Protein AF-A0AAU7K038-F1 (afdb_monomer)

Sequence (86 aa):
MELLEHLPTDSLSGNAAARQCWAVHRPYAWSELHHEDPWSQGGRTDLAKAVPLCGHHHRRAHDPRYSHHVVTKAKGRKHVTFALRT

Foldseek 3Di:
DDDDDDDDDPDDPDPFPFPKFPLVVPPLVQWDWDFPQDVVNVGDPDPLRTDTGHPVVVVQPPDPQKDKDWDQDPPRRIIITITGDD

pLDDT: mean 75.36, std 21.45, range [31.44, 96.12]

InterPro domains:
  IPR003615 HNH nuclease [SM00507] (11-59)
 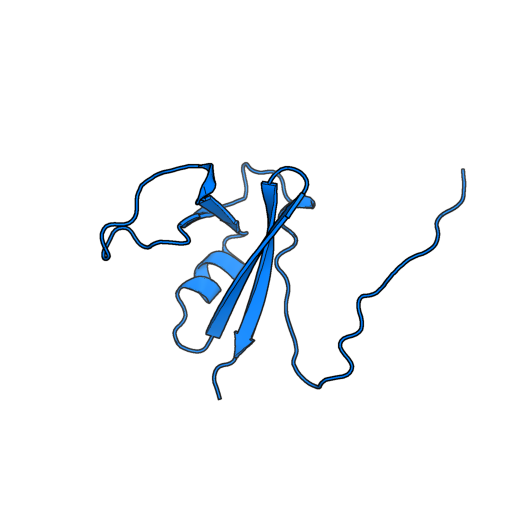 IPR003615 HNH nuclease [cd00085] (32-62)

Structure (mmCIF, N/CA/C/O backbone):
data_AF-A0AAU7K038-F1
#
_entry.id   AF-A0AAU7K038-F1
#
loop_
_atom_site.group_PDB
_atom_site.id
_atom_site.type_symbol
_atom_site.label_atom_id
_atom_site.label_alt_id
_atom_site.label_comp_id
_atom_site.label_asym_id
_atom_site.label_entity_id
_atom_site.label_seq_id
_atom_site.pdbx_PDB_ins_code
_atom_site.Cartn_x
_atom_site.Cartn_y
_atom_site.Cartn_z
_atom_site.occupancy
_atom_site.B_iso_or_equiv
_atom_site.auth_seq_id
_atom_site.auth_comp_id
_atom_site.auth_asym_id
_atom_site.auth_atom_id
_atom_site.pdbx_PDB_model_num
ATOM 1 N N . MET A 1 1 ? 23.553 14.091 26.571 1.00 34.56 1 MET A N 1
ATOM 2 C CA . MET A 1 1 ? 24.871 13.570 26.187 1.00 34.56 1 MET A CA 1
ATOM 3 C C . MET A 1 1 ? 24.872 12.120 26.616 1.00 34.56 1 MET A C 1
ATOM 5 O O . MET A 1 1 ? 24.854 11.900 27.815 1.00 34.56 1 MET A O 1
ATOM 9 N N . GLU A 1 2 ? 24.782 11.217 25.632 1.00 33.66 2 GLU A N 1
ATOM 10 C CA . GLU A 1 2 ? 25.146 9.793 25.733 1.00 33.66 2 GLU A CA 1
ATOM 11 C C . GLU A 1 2 ? 24.281 8.889 26.653 1.00 33.66 2 GLU A C 1
ATOM 13 O O . GLU A 1 2 ? 23.836 9.299 27.712 1.00 33.66 2 GLU A O 1
ATOM 18 N N . LEU A 1 3 ? 23.900 7.660 26.296 1.00 31.80 3 LEU A N 1
ATOM 19 C CA . LEU A 1 3 ? 24.393 6.727 25.285 1.00 31.80 3 LEU A CA 1
ATOM 20 C C . LEU A 1 3 ? 23.238 5.912 24.676 1.00 31.80 3 LEU A C 1
ATOM 22 O O . LEU A 1 3 ? 22.258 5.566 25.336 1.00 31.80 3 LEU A O 1
ATOM 26 N N . LEU A 1 4 ? 23.415 5.602 23.394 1.00 40.97 4 LEU A N 1
ATOM 27 C CA . LEU A 1 4 ? 22.798 4.486 22.689 1.00 40.97 4 LEU A CA 1
ATOM 28 C C . LEU A 1 4 ? 23.172 3.157 23.378 1.00 40.97 4 LEU A C 1
ATOM 30 O O . LEU A 1 4 ? 24.259 3.043 23.929 1.00 40.97 4 LEU A O 1
ATOM 34 N N . GLU A 1 5 ? 22.309 2.144 23.290 1.00 36.56 5 GLU A N 1
ATOM 35 C CA . GLU A 1 5 ? 22.553 0.918 22.506 1.00 36.56 5 GLU A CA 1
ATOM 36 C C . GLU A 1 5 ? 21.769 -0.311 23.030 1.00 36.56 5 GLU A C 1
ATOM 38 O O . GLU A 1 5 ? 21.617 -0.523 24.231 1.00 36.56 5 GLU A O 1
ATOM 43 N N . HIS A 1 6 ? 21.401 -1.158 22.056 1.00 34.75 6 HIS A N 1
ATOM 44 C CA . HIS A 1 6 ? 20.992 -2.574 22.109 1.00 34.75 6 HIS A CA 1
ATOM 45 C C . HIS A 1 6 ? 19.505 -2.893 22.356 1.00 34.75 6 HIS A C 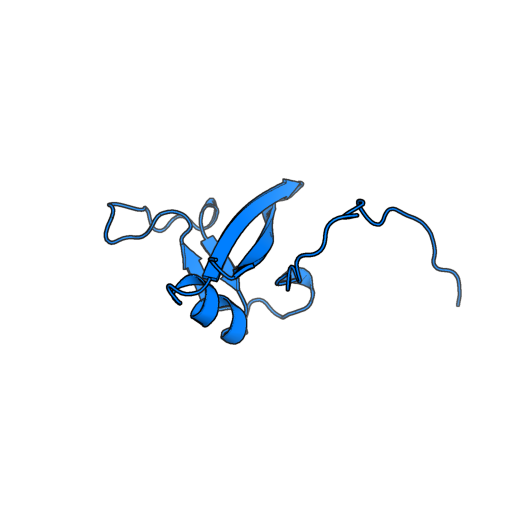1
ATOM 47 O O . HIS A 1 6 ? 18.945 -2.487 23.361 1.00 34.75 6 HIS A O 1
ATOM 53 N N . LEU A 1 7 ? 18.763 -3.689 21.570 1.00 42.88 7 LEU A N 1
ATOM 54 C CA . LEU A 1 7 ? 18.895 -4.548 20.363 1.00 42.88 7 LEU A CA 1
ATOM 55 C C . LEU A 1 7 ? 17.422 -5.029 20.056 1.00 42.88 7 LEU A C 1
ATOM 57 O O . LEU A 1 7 ? 16.550 -4.725 20.875 1.00 42.88 7 LEU A O 1
ATOM 61 N N . PRO A 1 8 ? 17.054 -5.769 18.978 1.00 42.34 8 PRO A N 1
ATOM 62 C CA . PRO A 1 8 ? 17.897 -6.502 18.046 1.00 42.34 8 PRO A CA 1
ATOM 63 C C . PRO A 1 8 ? 17.685 -6.156 16.565 1.00 42.34 8 PRO A C 1
ATOM 65 O O . PRO A 1 8 ? 16.606 -5.812 16.082 1.00 42.34 8 PRO A O 1
ATOM 68 N N . THR A 1 9 ? 18.767 -6.333 15.820 1.00 45.59 9 THR A N 1
ATOM 69 C CA . THR A 1 9 ? 18.728 -6.760 14.428 1.00 45.59 9 THR A CA 1
ATOM 70 C C . THR A 1 9 ? 18.045 -8.126 14.368 1.00 45.59 9 THR A C 1
ATOM 72 O O . THR A 1 9 ? 18.659 -9.134 14.722 1.00 45.59 9 THR A O 1
ATOM 75 N N . ASP A 1 10 ? 16.786 -8.172 13.937 1.00 37.75 10 ASP A N 1
ATOM 76 C CA . ASP A 1 10 ? 16.159 -9.428 13.527 1.00 37.75 10 ASP A CA 1
ATOM 77 C C . ASP A 1 10 ? 16.901 -9.935 12.279 1.00 37.75 10 ASP A C 1
ATOM 79 O O . ASP A 1 10 ? 16.696 -9.477 11.154 1.00 37.75 10 ASP A O 1
ATOM 83 N N . SER A 1 11 ? 17.874 -10.801 12.552 1.00 40.91 11 SER A N 1
ATOM 84 C CA . SER A 1 11 ? 18.326 -11.937 11.754 1.00 40.91 11 SER A CA 1
ATOM 85 C C . SER A 1 11 ? 17.638 -12.117 10.393 1.00 40.91 11 SER A C 1
ATOM 87 O O . SER A 1 11 ? 16.640 -12.818 10.258 1.00 40.91 11 SER A O 1
ATOM 89 N N . LEU A 1 12 ? 18.279 -11.608 9.340 1.00 42.56 12 LEU A N 1
ATOM 90 C CA . LEU A 1 12 ? 18.192 -12.193 8.002 1.00 42.56 12 LEU A CA 1
ATOM 91 C C . LEU A 1 12 ? 19.599 -12.578 7.546 1.00 42.56 12 LEU A C 1
ATOM 93 O O . LEU A 1 12 ? 20.245 -11.914 6.742 1.00 42.56 12 LEU A O 1
ATOM 97 N N . SER A 1 13 ? 20.062 -13.699 8.095 1.00 39.16 13 SER A N 1
ATOM 98 C CA . SER A 1 13 ? 20.952 -14.608 7.380 1.00 39.16 13 SER A CA 1
ATOM 99 C C . SER A 1 13 ? 20.159 -15.152 6.188 1.00 39.16 13 SER A C 1
ATOM 101 O O . SER A 1 13 ? 19.365 -16.079 6.332 1.00 39.16 13 SER A O 1
ATOM 103 N N . GLY A 1 14 ? 20.321 -14.535 5.023 1.00 31.44 14 GLY A N 1
ATOM 104 C CA . GLY A 1 14 ? 19.677 -14.978 3.793 1.00 31.44 14 GLY A CA 1
ATOM 105 C C . GLY A 1 14 ? 19.811 -13.918 2.714 1.00 31.44 14 GLY A C 1
ATOM 106 O O . GLY A 1 14 ? 19.324 -12.804 2.857 1.00 31.44 14 GLY A O 1
ATOM 107 N N . ASN A 1 15 ? 20.521 -14.259 1.649 1.00 33.09 15 ASN A N 1
ATOM 108 C CA . ASN A 1 15 ? 20.918 -13.379 0.560 1.00 33.09 15 ASN A CA 1
ATOM 109 C C . ASN A 1 15 ? 19.695 -12.833 -0.216 1.00 33.09 15 ASN A C 1
ATOM 111 O O . ASN A 1 15 ? 19.273 -13.423 -1.204 1.00 33.09 15 ASN A O 1
ATOM 115 N N . ALA A 1 16 ? 19.096 -11.727 0.235 1.00 34.34 16 ALA A N 1
ATOM 116 C CA . ALA A 1 16 ? 18.131 -10.946 -0.538 1.00 34.34 16 ALA A CA 1
ATOM 117 C C . ALA A 1 16 ? 18.092 -9.496 -0.032 1.00 34.34 16 ALA A C 1
ATOM 119 O O . ALA A 1 16 ? 17.779 -9.226 1.125 1.00 34.34 16 ALA A O 1
ATOM 120 N N . ALA A 1 17 ? 18.408 -8.546 -0.912 1.00 38.72 17 ALA A N 1
ATOM 121 C CA . ALA A 1 17 ? 18.446 -7.109 -0.648 1.00 38.72 17 ALA A CA 1
ATOM 122 C C . ALA A 1 17 ? 17.047 -6.516 -0.364 1.00 38.72 17 ALA A C 1
ATOM 124 O O . ALA A 1 17 ? 16.483 -5.791 -1.188 1.00 38.72 17 ALA A O 1
ATOM 125 N N . ALA A 1 18 ? 16.483 -6.807 0.808 1.00 43.16 18 ALA A N 1
ATOM 126 C CA . ALA A 1 18 ? 15.232 -6.242 1.296 1.00 43.16 18 ALA A CA 1
ATOM 127 C C . ALA A 1 18 ? 15.394 -4.733 1.558 1.00 43.16 18 ALA A C 1
ATOM 129 O O . ALA A 1 18 ? 15.811 -4.299 2.631 1.00 43.16 18 ALA A O 1
ATOM 130 N N . ARG A 1 19 ? 15.077 -3.900 0.560 1.00 53.06 19 ARG A N 1
ATOM 131 C CA . ARG A 1 19 ? 15.090 -2.432 0.690 1.00 53.06 19 ARG A CA 1
ATOM 132 C C . ARG A 1 19 ? 13.788 -2.005 1.363 1.00 53.06 19 ARG A C 1
ATOM 134 O O . ARG A 1 19 ? 12.759 -1.881 0.705 1.00 53.06 19 ARG A O 1
ATOM 141 N N . GLN A 1 20 ? 13.835 -1.857 2.683 1.00 55.56 20 GLN A N 1
ATOM 142 C CA . GLN A 1 20 ? 12.678 -1.528 3.514 1.00 55.56 20 GLN A CA 1
ATOM 143 C C . GLN A 1 20 ? 12.308 -0.044 3.380 1.00 55.56 20 GLN A C 1
ATOM 145 O O . GLN A 1 20 ? 13.176 0.832 3.384 1.00 55.56 20 GLN A O 1
ATOM 150 N N . CYS A 1 21 ? 11.010 0.256 3.300 1.00 60.97 21 CYS A N 1
ATOM 151 C CA . CYS A 1 21 ? 10.530 1.628 3.453 1.00 60.97 21 CYS A CA 1
ATOM 152 C C . CYS A 1 21 ? 10.287 1.906 4.937 1.00 60.97 21 CYS A C 1
ATOM 154 O O . CYS A 1 21 ? 9.292 1.453 5.504 1.00 60.97 21 CYS A O 1
ATOM 156 N N . TRP A 1 22 ? 11.172 2.668 5.577 1.00 60.81 22 TRP A N 1
ATOM 157 C CA . TRP A 1 22 ? 10.932 3.169 6.929 1.00 60.81 22 TRP A CA 1
ATOM 158 C C . TRP A 1 22 ? 10.151 4.480 6.859 1.00 60.81 22 TRP A C 1
ATOM 160 O O . TRP A 1 22 ? 10.708 5.570 6.986 1.00 60.81 22 TRP A O 1
ATOM 170 N N . ALA A 1 23 ? 8.837 4.367 6.652 1.00 58.53 23 ALA A N 1
ATOM 171 C CA . ALA A 1 23 ? 7.930 5.516 6.623 1.00 58.53 23 ALA A CA 1
ATOM 172 C C . ALA A 1 23 ? 8.031 6.388 7.893 1.00 58.53 23 ALA A C 1
ATOM 174 O O . ALA A 1 23 ? 7.807 7.588 7.834 1.0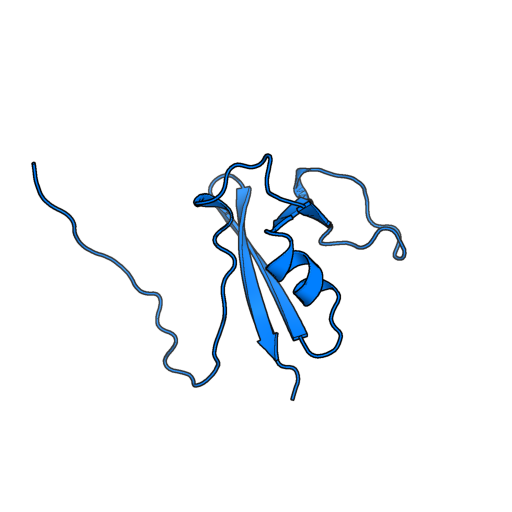0 58.53 23 ALA A O 1
ATOM 175 N N . VAL A 1 24 ? 8.455 5.805 9.022 1.00 56.72 24 VAL A N 1
ATOM 176 C CA . VAL A 1 24 ? 8.613 6.490 10.316 1.00 56.72 24 VAL A CA 1
ATOM 177 C C . VAL A 1 24 ? 9.625 7.647 10.306 1.00 56.72 24 VAL A C 1
ATOM 179 O O . VAL A 1 24 ? 9.519 8.537 11.142 1.00 56.72 24 VAL A O 1
ATOM 182 N N . HIS A 1 25 ? 10.582 7.678 9.370 1.00 63.12 25 HIS A N 1
ATOM 183 C CA . HIS A 1 25 ? 11.590 8.751 9.294 1.00 63.12 25 HIS A CA 1
ATOM 184 C C . HIS A 1 25 ? 11.256 9.842 8.270 1.00 63.12 25 HIS A C 1
ATOM 186 O O . HIS A 1 25 ? 12.078 10.720 8.011 1.00 63.12 25 HIS A O 1
ATOM 192 N N . ARG A 1 26 ? 10.072 9.793 7.651 1.00 66.25 26 ARG A N 1
ATOM 193 C CA . ARG A 1 26 ? 9.623 10.780 6.663 1.00 66.25 26 ARG A CA 1
ATOM 194 C C . ARG A 1 26 ? 8.344 11.440 7.184 1.00 66.25 26 ARG A C 1
ATOM 196 O O . ARG A 1 26 ? 7.479 10.730 7.694 1.00 66.25 26 ARG A O 1
ATOM 203 N N . PRO A 1 27 ? 8.181 12.769 7.052 1.00 72.38 27 PRO A N 1
ATOM 204 C CA . PRO A 1 27 ? 6.906 13.407 7.347 1.00 72.38 27 PRO A CA 1
ATOM 205 C C . PRO A 1 27 ? 5.783 12.738 6.551 1.00 72.38 27 PRO A C 1
ATOM 207 O O . PRO A 1 27 ? 5.951 12.443 5.364 1.00 72.38 27 PRO A O 1
ATOM 210 N N . TYR A 1 28 ? 4.623 12.537 7.181 1.00 72.88 28 TYR A N 1
ATOM 211 C CA . TYR A 1 28 ? 3.465 11.939 6.509 1.00 72.88 28 TYR A CA 1
ATOM 212 C C . TYR A 1 28 ? 3.057 12.735 5.257 1.00 72.88 28 TYR A C 1
ATOM 214 O O . TYR A 1 28 ? 2.683 12.146 4.253 1.00 72.88 28 TYR A O 1
ATOM 222 N N . ALA A 1 29 ? 3.258 14.059 5.269 1.00 80.62 29 ALA A N 1
ATOM 223 C CA . ALA A 1 29 ? 3.032 14.954 4.131 1.00 80.62 29 ALA A CA 1
ATOM 224 C C . ALA A 1 29 ? 3.858 14.620 2.870 1.00 80.62 29 ALA A C 1
ATOM 226 O O . ALA A 1 29 ? 3.547 15.112 1.791 1.00 80.62 29 ALA A O 1
ATOM 227 N N . TRP A 1 30 ? 4.922 13.820 2.984 1.00 79.50 30 TRP A N 1
ATOM 228 C CA . TRP A 1 30 ? 5.757 13.377 1.855 1.00 79.50 30 TRP A CA 1
ATOM 229 C C . TRP A 1 30 ? 5.536 11.904 1.500 1.00 79.50 30 TRP A C 1
ATOM 231 O O . TRP A 1 30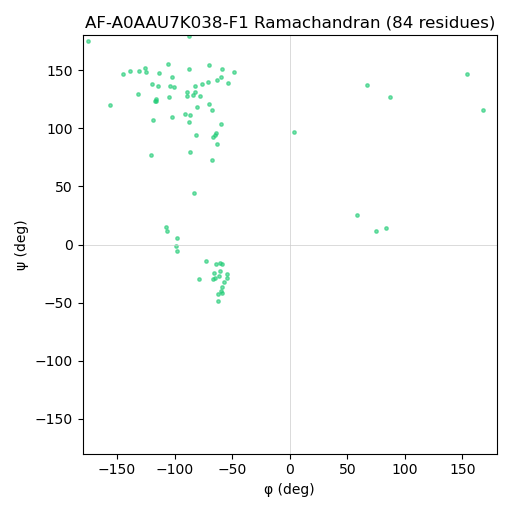 ? 6.348 11.301 0.784 1.00 79.50 30 TRP A O 1
ATOM 241 N N . SER A 1 31 ? 4.487 11.312 2.068 1.00 86.94 31 SER A N 1
ATOM 242 C CA . SER A 1 31 ? 4.084 9.939 1.816 1.00 86.94 31 SER A CA 1
ATOM 243 C C . SER A 1 31 ? 2.900 9.902 0.860 1.00 86.94 31 SER A C 1
ATOM 245 O O . SER A 1 31 ? 2.001 10.734 0.911 1.00 86.94 31 SER A O 1
ATOM 247 N N . GLU A 1 32 ? 2.901 8.888 0.012 1.00 89.25 32 GLU A N 1
ATOM 248 C CA . GLU A 1 32 ? 1.785 8.482 -0.826 1.00 89.25 32 GLU A CA 1
ATOM 249 C C . GLU A 1 32 ? 1.121 7.275 -0.149 1.00 89.25 32 GLU A C 1
ATOM 251 O O . GLU A 1 32 ? 1.812 6.382 0.356 1.00 89.25 32 GLU A O 1
ATOM 256 N N . LEU A 1 33 ? -0.214 7.261 -0.087 1.00 88.62 33 LEU A N 1
ATOM 257 C CA . LEU A 1 33 ? -0.958 6.176 0.552 1.00 88.62 33 LEU A CA 1
ATOM 258 C C . LEU A 1 33 ? -1.207 5.041 -0.429 1.00 88.62 33 LEU A C 1
ATOM 260 O O . LEU A 1 33 ? -1.993 5.162 -1.368 1.00 88.62 33 LEU A O 1
ATOM 264 N N . HIS A 1 34 ? -0.552 3.919 -0.163 1.00 91.19 34 HIS A N 1
ATOM 265 C CA . HIS A 1 34 ? -0.781 2.669 -0.861 1.00 91.19 34 HIS A CA 1
ATOM 266 C C . HIS A 1 34 ? -1.873 1.869 -0.148 1.00 91.19 34 HIS A C 1
ATOM 268 O O . HIS A 1 34 ? -1.823 1.715 1.068 1.00 91.19 34 HIS A O 1
ATOM 274 N N . HIS A 1 35 ? -2.859 1.362 -0.880 1.00 91.25 35 HIS A N 1
ATOM 275 C CA . HIS A 1 35 ? -3.894 0.505 -0.300 1.00 91.25 35 HIS A CA 1
ATOM 276 C C . HIS A 1 35 ? -3.430 -0.952 -0.359 1.00 91.25 35 HIS A C 1
ATOM 278 O O . HIS A 1 35 ? -3.056 -1.408 -1.437 1.00 91.25 35 HIS A O 1
ATOM 284 N N . GLU A 1 36 ? -3.462 -1.668 0.773 1.00 90.12 36 GLU A N 1
ATOM 285 C CA . GLU A 1 36 ? -3.151 -3.113 0.813 1.00 90.12 36 GLU A CA 1
ATOM 286 C C . GLU A 1 36 ? -4.096 -3.917 -0.090 1.00 90.12 36 GLU A C 1
ATOM 288 O O . GLU A 1 36 ? -3.660 -4.807 -0.813 1.00 90.12 36 GLU A O 1
ATOM 293 N N . ASP A 1 37 ? -5.380 -3.554 -0.062 1.00 89.75 37 ASP A N 1
ATOM 294 C CA . ASP A 1 37 ? -6.430 -4.127 -0.895 1.00 89.75 37 ASP A CA 1
ATOM 295 C C . ASP A 1 37 ? -6.730 -3.129 -2.034 1.00 89.75 37 ASP A C 1
ATOM 297 O O . ASP A 1 37 ? -7.271 -2.047 -1.766 1.00 89.75 37 ASP A O 1
ATOM 301 N N . PRO A 1 38 ? -6.368 -3.419 -3.300 1.00 84.56 38 PRO A N 1
ATOM 302 C CA . PRO A 1 38 ? -6.557 -2.478 -4.398 1.00 84.56 38 PRO A CA 1
ATOM 303 C C . PRO A 1 38 ? -8.034 -2.165 -4.636 1.00 84.56 38 PRO A C 1
ATOM 305 O O . PRO A 1 38 ? -8.885 -3.056 -4.635 1.00 84.56 38 PRO A O 1
ATOM 308 N N . TRP A 1 39 ? -8.344 -0.905 -4.950 1.00 84.81 39 TRP A N 1
ATOM 309 C CA . TRP A 1 39 ? -9.719 -0.505 -5.269 1.00 84.81 39 TRP A CA 1
ATOM 310 C C . TRP A 1 39 ? -10.295 -1.282 -6.464 1.00 84.81 39 TRP A C 1
ATOM 312 O O . TRP A 1 39 ? -11.452 -1.693 -6.434 1.00 84.81 39 TRP A O 1
ATOM 322 N N . SER A 1 40 ? -9.469 -1.579 -7.473 1.00 85.50 40 SER A N 1
ATOM 323 C CA . SER A 1 40 ? -9.859 -2.387 -8.638 1.00 85.50 40 SER A CA 1
ATOM 324 C C . SER A 1 40 ? -10.298 -3.815 -8.291 1.00 85.50 40 SER A C 1
ATOM 326 O O . SER A 1 40 ? -10.932 -4.468 -9.114 1.00 85.50 40 SER A O 1
ATOM 328 N N . GLN A 1 41 ? -9.990 -4.293 -7.084 1.00 88.12 41 GLN A N 1
ATOM 329 C CA . GLN A 1 41 ? -10.392 -5.599 -6.558 1.00 88.12 41 GLN A CA 1
ATOM 330 C C . GLN A 1 41 ? -11.484 -5.482 -5.479 1.00 88.12 41 GLN A C 1
ATOM 332 O O . GLN A 1 41 ? -11.731 -6.430 -4.739 1.00 88.12 41 GLN A O 1
ATOM 337 N N . GLY A 1 42 ? -12.143 -4.322 -5.373 1.00 88.94 42 GLY A N 1
ATOM 338 C CA . GLY A 1 42 ? -13.175 -4.060 -4.366 1.00 88.94 42 GLY A CA 1
ATOM 339 C C . GLY A 1 42 ? -12.630 -3.612 -3.006 1.00 88.94 42 GLY A C 1
ATOM 340 O O . GLY A 1 42 ? -13.372 -3.608 -2.023 1.00 88.94 42 GLY A O 1
ATOM 341 N N . GLY A 1 43 ? -11.352 -3.227 -2.932 1.00 87.50 43 GLY A N 1
ATOM 342 C CA . GLY A 1 43 ? -10.735 -2.700 -1.717 1.00 87.50 43 GLY A CA 1
ATOM 343 C C . GLY A 1 43 ? -11.420 -1.431 -1.196 1.00 87.50 43 GLY A C 1
ATOM 344 O O . GLY A 1 43 ? -11.884 -0.586 -1.965 1.00 87.50 43 GLY A O 1
ATOM 345 N N . ARG A 1 44 ? -11.483 -1.295 0.134 1.00 87.31 44 ARG A N 1
ATOM 346 C CA . ARG A 1 44 ? -12.069 -0.134 0.827 1.00 87.31 44 ARG A CA 1
ATOM 347 C C . ARG A 1 4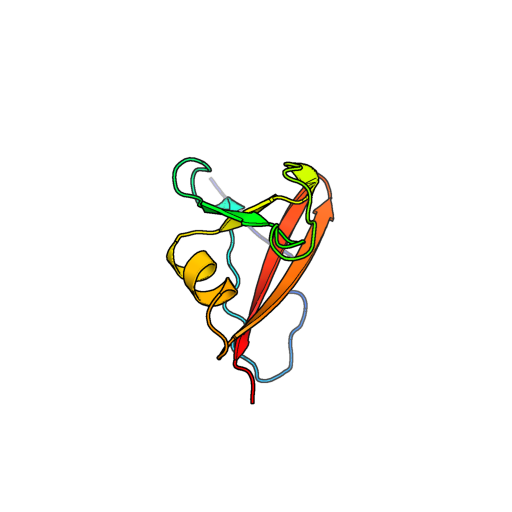4 ? -11.028 0.971 1.015 1.00 87.31 44 ARG A C 1
ATOM 349 O O . ARG A 1 44 ? -9.854 0.694 1.230 1.00 87.31 44 ARG A O 1
ATOM 356 N N . THR A 1 45 ? -11.476 2.222 1.062 1.00 87.00 45 THR A N 1
ATOM 357 C CA . THR A 1 45 ? -10.637 3.405 1.334 1.00 87.00 45 THR A CA 1
ATOM 358 C C . THR A 1 45 ? -10.412 3.639 2.837 1.00 87.00 45 THR A C 1
ATOM 360 O O . THR A 1 45 ? -10.579 4.749 3.339 1.00 87.00 45 THR A O 1
ATOM 363 N N . ASP A 1 46 ? -10.113 2.578 3.587 1.00 86.50 46 ASP A N 1
ATOM 364 C CA . ASP A 1 46 ? -9.901 2.638 5.038 1.00 86.50 46 ASP A CA 1
ATOM 365 C C . ASP A 1 46 ? -8.451 3.040 5.364 1.00 86.50 46 ASP A C 1
ATOM 367 O O . ASP A 1 46 ? -7.501 2.407 4.899 1.00 86.50 46 ASP A O 1
ATOM 371 N N . LEU A 1 47 ? -8.264 4.055 6.215 1.00 85.88 47 LEU A N 1
ATOM 372 C CA . LEU A 1 47 ? -6.939 4.486 6.673 1.00 85.88 47 LEU A CA 1
ATOM 373 C C . LEU A 1 47 ? -6.183 3.388 7.436 1.00 85.88 47 LEU A C 1
ATOM 375 O O . LEU A 1 47 ? -4.954 3.366 7.394 1.00 85.88 47 LEU A O 1
ATOM 379 N N . ALA A 1 48 ? -6.873 2.442 8.082 1.00 86.44 48 ALA A N 1
ATOM 380 C CA . ALA A 1 48 ? -6.231 1.294 8.729 1.00 86.44 48 ALA A CA 1
ATOM 381 C C . ALA A 1 48 ? -5.553 0.341 7.720 1.00 86.44 48 ALA A C 1
ATOM 383 O O . ALA A 1 48 ? -4.604 -0.380 8.062 1.00 86.44 48 ALA A O 1
ATOM 384 N N . LYS A 1 49 ? -6.029 0.362 6.470 1.00 87.25 49 LYS A N 1
ATOM 385 C CA . LYS A 1 49 ? -5.518 -0.393 5.317 1.00 87.25 49 LYS A CA 1
ATOM 386 C C . LYS A 1 49 ? -4.609 0.439 4.409 1.00 87.25 49 LYS A C 1
ATOM 388 O O . LYS A 1 49 ? -4.065 -0.088 3.439 1.00 87.25 49 LYS A O 1
ATOM 393 N N . ALA A 1 50 ? -4.417 1.717 4.735 1.00 89.25 50 ALA A N 1
ATOM 394 C CA . ALA A 1 50 ? -3.484 2.587 4.047 1.00 89.25 50 ALA A CA 1
ATOM 395 C C . ALA A 1 50 ? -2.055 2.385 4.572 1.00 89.25 50 ALA A C 1
ATOM 397 O O . ALA A 1 50 ? -1.789 2.318 5.776 1.00 89.25 50 ALA A O 1
ATOM 398 N N . VAL A 1 51 ? -1.113 2.323 3.641 1.00 91.25 51 VAL A N 1
ATOM 399 C CA . VAL A 1 51 ? 0.309 2.109 3.881 1.00 91.25 51 VAL A CA 1
ATOM 400 C C . VAL A 1 51 ? 1.062 3.334 3.371 1.00 91.25 51 VAL A C 1
ATOM 402 O O . VAL A 1 51 ? 1.162 3.524 2.157 1.00 91.25 51 VAL A O 1
ATOM 405 N N . PRO A 1 52 ? 1.589 4.191 4.262 1.00 89.06 52 PRO A N 1
ATOM 406 C CA . PRO A 1 52 ? 2.359 5.351 3.840 1.00 89.06 52 PRO A CA 1
ATOM 407 C C . PRO A 1 52 ? 3.704 4.905 3.261 1.00 89.06 52 PRO A C 1
ATOM 409 O O . PRO A 1 52 ? 4.510 4.264 3.940 1.00 89.06 52 PRO A O 1
ATOM 412 N N . LEU A 1 53 ? 3.957 5.258 2.003 1.00 90.00 53 LEU A N 1
ATOM 413 C CA . LEU A 1 53 ? 5.205 4.985 1.291 1.00 90.00 53 LEU A CA 1
ATOM 414 C C . LEU A 1 53 ? 5.790 6.284 0.741 1.00 90.00 53 LEU A C 1
ATOM 416 O O . LEU A 1 53 ? 5.061 7.183 0.345 1.00 90.00 53 LEU A O 1
ATOM 420 N N . CYS A 1 54 ? 7.116 6.393 0.640 1.00 88.19 54 CYS A N 1
ATOM 421 C CA . CYS A 1 54 ? 7.690 7.455 -0.189 1.00 88.19 54 CYS A CA 1
ATOM 422 C C . CYS A 1 54 ? 7.427 7.160 -1.676 1.00 88.19 54 CYS A C 1
ATOM 424 O O . CYS A 1 54 ? 7.351 5.990 -2.056 1.00 88.19 54 CYS A O 1
ATOM 426 N N . GLY A 1 55 ? 7.390 8.184 -2.536 1.00 87.44 55 GLY A N 1
ATOM 427 C CA . GLY A 1 55 ? 7.113 7.991 -3.971 1.00 87.44 55 GLY A CA 1
ATOM 428 C C . GLY A 1 55 ? 8.031 6.976 -4.673 1.00 87.44 55 GLY A C 1
ATOM 429 O O . GLY A 1 55 ? 7.616 6.262 -5.582 1.00 87.44 55 GLY A O 1
ATOM 430 N N . HIS A 1 56 ? 9.276 6.813 -4.206 1.00 90.12 56 HIS A N 1
ATOM 431 C CA . HIS A 1 56 ? 10.172 5.754 -4.688 1.00 90.12 56 HIS A CA 1
ATOM 432 C C . HIS A 1 56 ? 9.645 4.338 -4.406 1.00 90.12 56 HIS A C 1
ATOM 434 O O . HIS A 1 56 ? 9.628 3.499 -5.305 1.00 90.12 56 HIS A O 1
ATOM 440 N N . HIS A 1 57 ? 9.211 4.064 -3.175 1.00 91.31 57 HIS A N 1
ATOM 441 C CA . HIS A 1 57 ? 8.678 2.753 -2.801 1.00 91.31 57 HIS A CA 1
ATOM 442 C C . HIS A 1 57 ? 7.237 2.556 -3.267 1.00 91.31 57 HIS A C 1
ATOM 444 O O . HIS A 1 57 ? 6.875 1.433 -3.603 1.00 91.31 57 HIS A O 1
ATOM 450 N N . HIS A 1 58 ? 6.444 3.624 -3.373 1.00 92.69 58 HIS A N 1
ATOM 451 C CA . HIS A 1 58 ? 5.110 3.531 -3.955 1.00 92.69 58 HIS A CA 1
ATOM 452 C C . HIS A 1 58 ? 5.172 3.085 -5.423 1.00 92.69 58 HIS A C 1
ATOM 454 O O . HIS A 1 58 ? 4.466 2.157 -5.805 1.00 92.69 58 HIS A O 1
ATOM 460 N N . ARG A 1 59 ? 6.111 3.622 -6.220 1.00 93.69 59 ARG A N 1
ATOM 461 C CA . ARG A 1 59 ? 6.356 3.122 -7.587 1.00 93.69 59 ARG A CA 1
ATOM 462 C C . ARG A 1 59 ? 6.761 1.648 -7.622 1.00 93.69 59 ARG A C 1
ATOM 464 O O . ARG A 1 59 ? 6.285 0.919 -8.480 1.00 93.69 59 ARG A O 1
ATOM 471 N N . ARG A 1 60 ? 7.602 1.190 -6.688 1.00 94.69 60 ARG A N 1
ATOM 472 C CA . ARG A 1 60 ? 7.987 -0.231 -6.601 1.00 94.69 60 ARG A CA 1
ATOM 473 C C . ARG A 1 60 ? 6.830 -1.148 -6.216 1.00 94.69 60 ARG A C 1
ATOM 475 O O . ARG A 1 60 ? 6.846 -2.301 -6.620 1.00 94.69 60 ARG A O 1
ATOM 482 N N . ALA A 1 61 ? 5.847 -0.666 -5.457 1.00 92.94 61 ALA A N 1
ATOM 483 C CA . ALA A 1 61 ? 4.676 -1.464 -5.089 1.00 92.94 61 ALA A CA 1
ATOM 484 C C . ALA A 1 61 ? 3.822 -1.836 -6.310 1.00 92.94 61 ALA A C 1
ATOM 486 O O . ALA A 1 61 ? 3.210 -2.901 -6.319 1.00 92.94 61 ALA A O 1
ATOM 487 N N . HIS A 1 62 ? 3.851 -0.994 -7.348 1.00 92.88 62 HIS A N 1
ATOM 488 C CA . HIS A 1 62 ? 3.162 -1.211 -8.623 1.00 92.88 62 HIS A CA 1
ATOM 489 C C . HIS A 1 62 ? 4.063 -1.788 -9.726 1.00 92.88 62 HIS A C 1
ATOM 491 O O . HIS A 1 62 ? 3.577 -2.100 -10.809 1.00 92.88 62 HIS A O 1
ATOM 497 N N . ASP A 1 63 ? 5.371 -1.925 -9.488 1.00 95.00 63 ASP A N 1
ATOM 498 C CA . ASP A 1 63 ? 6.307 -2.474 -10.472 1.00 95.00 63 ASP A CA 1
ATOM 499 C C . ASP A 1 63 ? 6.224 -4.011 -10.470 1.00 95.00 63 ASP A C 1
ATOM 501 O O . ASP A 1 63 ? 6.553 -4.632 -9.454 1.00 95.00 63 ASP A O 1
ATOM 505 N N . PRO A 1 64 ? 5.844 -4.657 -11.589 1.00 95.06 64 PRO A N 1
ATOM 506 C CA . PRO A 1 64 ? 5.681 -6.108 -11.644 1.00 95.06 64 PRO A CA 1
ATOM 507 C C . PRO A 1 64 ? 6.986 -6.878 -11.406 1.00 95.06 64 PRO A C 1
ATOM 509 O O . PRO A 1 64 ? 6.932 -8.060 -11.079 1.00 95.06 64 PRO A O 1
ATOM 512 N N . ARG A 1 65 ? 8.158 -6.235 -11.519 1.00 96.12 6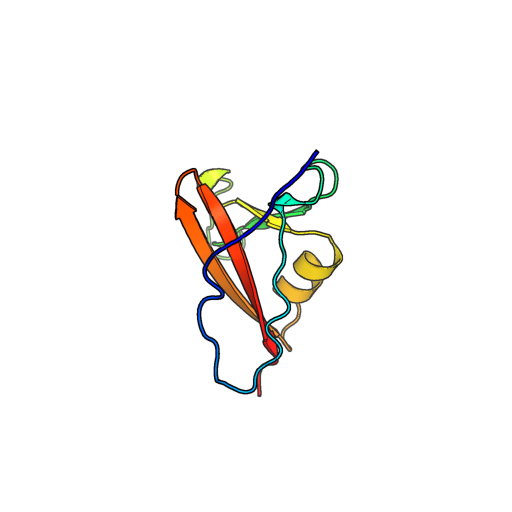5 ARG A N 1
ATOM 513 C CA . ARG A 1 65 ? 9.459 -6.849 -11.194 1.00 96.12 65 ARG A CA 1
ATOM 514 C C . ARG A 1 65 ? 9.675 -7.023 -9.697 1.00 96.12 65 ARG A C 1
ATOM 516 O O . ARG A 1 65 ? 10.603 -7.724 -9.303 1.00 96.12 65 ARG A O 1
ATOM 523 N N . TYR A 1 66 ? 8.864 -6.379 -8.863 1.00 94.75 66 TYR A N 1
ATOM 524 C CA . TYR A 1 66 ? 8.971 -6.459 -7.416 1.00 94.75 66 TYR A CA 1
ATOM 525 C C . TYR A 1 66 ? 7.755 -7.169 -6.810 1.00 94.75 66 TYR A C 1
ATOM 527 O O . TYR A 1 66 ? 6.626 -7.115 -7.303 1.00 94.75 66 TYR A O 1
ATOM 535 N N . SER A 1 67 ? 7.989 -7.877 -5.715 1.00 93.75 67 SER A N 1
ATOM 536 C CA . SER A 1 67 ? 6.964 -8.259 -4.750 1.00 93.75 67 SER A CA 1
ATOM 537 C C . SER A 1 67 ? 7.130 -7.401 -3.501 1.00 93.75 67 SER A C 1
ATOM 539 O O . SER A 1 67 ? 8.215 -6.878 -3.220 1.00 93.75 67 SER A O 1
ATOM 541 N N . HIS A 1 68 ? 6.043 -7.228 -2.755 1.00 92.00 68 HIS A N 1
ATOM 542 C CA . HIS A 1 68 ? 6.081 -6.528 -1.485 1.00 92.00 68 HIS A CA 1
ATOM 543 C C . HIS A 1 68 ? 5.226 -7.239 -0.441 1.00 92.00 68 HIS A C 1
ATOM 545 O O . HIS A 1 68 ? 4.233 -7.883 -0.770 1.00 92.00 68 HIS A O 1
ATOM 551 N N . HIS A 1 69 ? 5.633 -7.126 0.819 1.00 92.00 69 HIS A N 1
ATOM 552 C CA . HIS A 1 69 ? 4.912 -7.688 1.955 1.00 92.00 69 HIS A CA 1
ATOM 553 C C . HIS A 1 69 ? 4.769 -6.628 3.041 1.00 92.00 69 HIS A C 1
ATOM 555 O O . HIS A 1 69 ? 5.755 -5.988 3.425 1.00 92.00 69 HIS A O 1
ATOM 561 N N . VAL A 1 70 ? 3.539 -6.445 3.519 1.00 91.19 70 VAL A N 1
ATOM 562 C CA . VAL A 1 70 ? 3.190 -5.465 4.546 1.00 91.19 70 VAL A CA 1
ATOM 563 C C . VAL A 1 70 ? 2.956 -6.190 5.864 1.00 91.19 70 VAL A C 1
ATOM 565 O O . VAL A 1 70 ? 2.142 -7.102 5.951 1.00 91.19 70 VAL A O 1
ATOM 568 N N . VAL A 1 71 ? 3.648 -5.756 6.913 1.00 90.44 71 VAL A N 1
ATOM 569 C CA . VAL A 1 71 ? 3.418 -6.207 8.289 1.00 90.44 71 VAL A CA 1
ATOM 570 C C . VAL A 1 71 ? 2.947 -5.022 9.117 1.00 90.44 71 VAL A C 1
ATOM 572 O O . VAL A 1 71 ? 3.630 -3.999 9.195 1.00 90.44 71 VAL A O 1
ATOM 575 N N . THR A 1 72 ? 1.800 -5.166 9.779 1.00 89.81 72 THR A N 1
ATOM 576 C CA . THR A 1 72 ? 1.325 -4.182 10.758 1.00 89.81 72 THR A CA 1
ATOM 577 C C . THR A 1 72 ? 1.834 -4.571 12.143 1.00 89.81 72 THR A C 1
ATOM 579 O O . THR A 1 72 ? 1.437 -5.594 12.693 1.00 89.81 72 THR A O 1
ATOM 582 N N . LYS A 1 73 ? 2.741 -3.769 12.705 1.00 86.62 73 LYS A N 1
ATOM 583 C CA . LYS A 1 73 ? 3.246 -3.923 14.076 1.00 86.62 73 LYS A CA 1
ATOM 584 C C . LYS A 1 73 ? 2.347 -3.169 15.071 1.00 86.62 73 LYS A C 1
ATOM 586 O O . LYS A 1 73 ? 1.386 -2.498 14.694 1.00 86.62 73 LYS A O 1
ATOM 591 N N . ALA A 1 74 ? 2.694 -3.250 16.357 1.00 85.31 74 ALA A N 1
ATOM 592 C CA . ALA A 1 74 ? 2.025 -2.513 17.429 1.00 85.31 74 ALA A CA 1
ATOM 593 C C . ALA A 1 74 ? 1.846 -1.016 17.099 1.00 85.31 74 ALA A C 1
ATOM 595 O O . ALA A 1 74 ? 2.679 -0.412 16.414 1.00 85.31 74 ALA A O 1
ATOM 596 N N . LYS A 1 75 ? 0.757 -0.425 17.613 1.00 85.75 75 LYS A N 1
ATOM 597 C CA . LYS A 1 75 ? 0.347 0.971 17.359 1.00 85.75 75 LYS A CA 1
ATOM 598 C C . LYS A 1 75 ? 0.124 1.304 15.871 1.00 85.75 75 LYS A C 1
ATOM 600 O O . LYS A 1 75 ? 0.272 2.452 15.472 1.00 85.75 75 LYS A O 1
ATOM 605 N N . GLY A 1 76 ? -0.192 0.305 15.041 1.00 83.75 76 GLY A N 1
ATOM 606 C CA . GLY A 1 76 ? -0.499 0.505 13.620 1.00 83.75 76 GLY A CA 1
ATOM 607 C C . GLY A 1 76 ? 0.717 0.800 12.736 1.00 83.75 76 GLY A C 1
ATOM 608 O O . GLY A 1 76 ? 0.555 1.187 11.581 1.00 83.75 76 GLY A O 1
ATOM 609 N N . ARG A 1 77 ? 1.948 0.61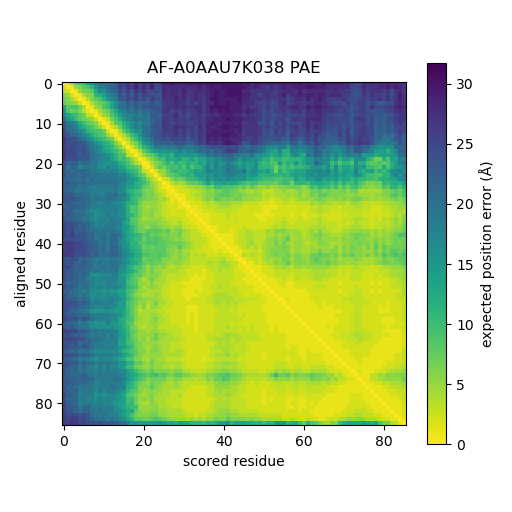7 13.238 1.00 84.00 77 ARG A N 1
ATOM 610 C CA . ARG A 1 77 ? 3.162 0.871 12.450 1.00 84.00 77 ARG A CA 1
ATOM 611 C C . ARG A 1 77 ? 3.278 -0.139 11.307 1.00 84.00 77 ARG A C 1
ATOM 613 O O . ARG A 1 77 ? 3.488 -1.325 11.555 1.00 84.00 77 ARG A O 1
ATOM 620 N N . LYS A 1 78 ? 3.216 0.338 10.066 1.00 86.75 78 LYS A N 1
ATOM 621 C CA . LYS A 1 78 ? 3.410 -0.479 8.862 1.00 86.75 78 LYS A CA 1
ATOM 622 C C . LYS A 1 78 ? 4.900 -0.665 8.569 1.00 86.75 78 LYS A C 1
ATOM 624 O O . LYS A 1 78 ? 5.658 0.304 8.549 1.00 86.75 78 LYS A O 1
ATOM 629 N N . HIS A 1 79 ? 5.316 -1.903 8.330 1.00 88.06 79 HIS A N 1
ATOM 630 C CA . HIS A 1 79 ? 6.633 -2.242 7.804 1.00 88.06 79 HIS A CA 1
ATOM 631 C C . HIS A 1 79 ? 6.455 -2.915 6.443 1.00 88.06 79 HIS A C 1
ATOM 633 O O . HIS A 1 79 ? 5.759 -3.923 6.352 1.00 88.06 79 HIS A O 1
ATOM 639 N N . VAL A 1 80 ? 7.077 -2.359 5.401 1.00 89.94 80 VAL A N 1
ATOM 640 C CA . VAL A 1 80 ? 6.987 -2.884 4.034 1.00 89.94 80 VAL A CA 1
ATOM 641 C C . VAL A 1 80 ? 8.351 -3.349 3.5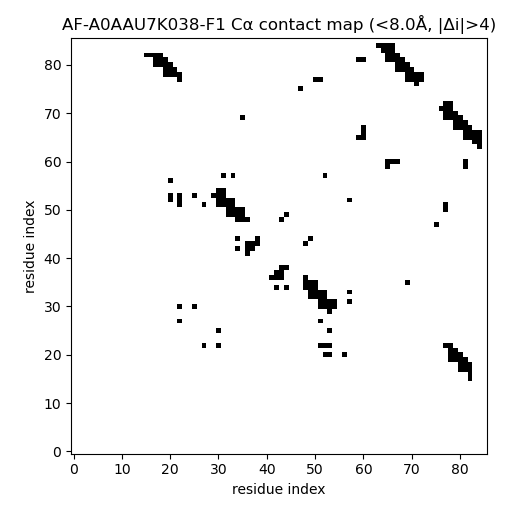60 1.00 89.94 80 VAL A C 1
ATOM 643 O O . VAL A 1 80 ? 9.309 -2.569 3.530 1.00 89.94 80 VAL A O 1
ATOM 646 N N . THR A 1 81 ? 8.414 -4.616 3.171 1.00 91.31 81 THR A N 1
ATOM 647 C CA . THR A 1 81 ? 9.592 -5.222 2.549 1.00 91.31 81 THR A CA 1
ATOM 648 C C . THR A 1 81 ? 9.354 -5.366 1.056 1.00 91.31 81 THR A C 1
ATOM 650 O O . THR A 1 81 ? 8.279 -5.803 0.662 1.00 91.31 81 THR A O 1
ATOM 653 N N . PHE A 1 82 ? 10.354 -5.021 0.246 1.00 92.25 82 PHE A N 1
ATOM 654 C CA . PHE A 1 82 ? 10.349 -5.210 -1.204 1.00 92.25 82 PHE A CA 1
ATOM 655 C C . PHE A 1 82 ? 11.419 -6.223 -1.600 1.00 92.25 82 PHE A C 1
ATOM 657 O O . PHE A 1 82 ? 12.557 -6.120 -1.134 1.00 92.25 82 PHE A O 1
ATOM 664 N N . ALA A 1 83 ? 11.075 -7.142 -2.497 1.00 92.31 83 ALA A N 1
ATOM 665 C CA . ALA A 1 83 ? 11.995 -8.105 -3.094 1.00 92.31 83 ALA A CA 1
ATOM 666 C C . ALA A 1 83 ? 11.825 -8.116 -4.618 1.00 92.31 83 ALA A C 1
ATOM 668 O O . ALA A 1 83 ? 10.737 -7.846 -5.119 1.00 92.31 83 ALA A O 1
ATOM 669 N N . LEU A 1 84 ? 12.897 -8.392 -5.362 1.00 94.44 84 LEU A N 1
ATOM 670 C CA . LEU A 1 84 ? 12.789 -8.660 -6.798 1.00 94.44 84 LEU A CA 1
ATOM 671 C C . LEU A 1 84 ? 12.132 -10.027 -7.000 1.00 94.44 84 LEU A C 1
ATOM 673 O O . LEU A 1 84 ? 12.433 -10.970 -6.270 1.00 94.44 84 LEU A O 1
ATOM 677 N N . ARG A 1 85 ? 11.249 -10.127 -7.990 1.00 91.19 85 ARG A N 1
ATOM 678 C CA . ARG A 1 85 ? 10.718 -11.407 -8.456 1.00 91.19 85 ARG A CA 1
ATOM 679 C C . ARG A 1 85 ? 11.774 -12.065 -9.345 1.00 91.19 85 ARG A C 1
ATOM 681 O O . ARG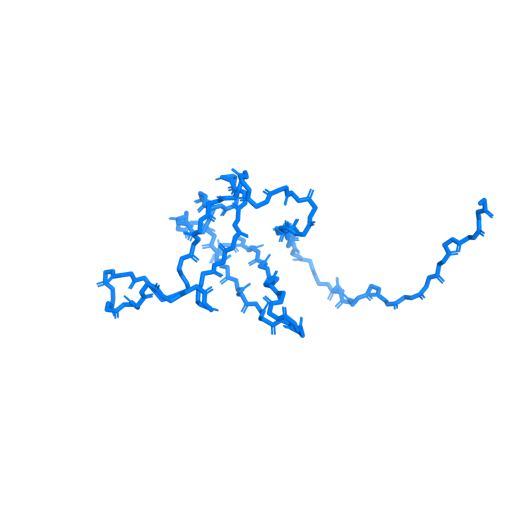 A 1 85 ? 12.294 -11.407 -10.245 1.00 91.19 85 ARG A O 1
ATOM 688 N N . THR A 1 86 ? 12.111 -13.315 -9.043 1.00 84.38 86 THR A N 1
ATOM 689 C CA . THR A 1 86 ? 12.968 -14.187 -9.863 1.00 84.38 86 THR A CA 1
ATOM 690 C C . THR A 1 86 ? 12.141 -14.973 -10.858 1.00 84.38 86 THR A C 1
ATOM 692 O O . THR A 1 86 ? 11.037 -15.397 -10.445 1.00 84.38 86 THR A O 1
#

Mean predicted aligned error: 10.57 Å

Nearest PDB structures (foldseek):
  6ghc-assembly1_A  TM=8.922E-01  e=4.610E-01  Escherichia coli K-12
  6vfu-assembly2_B-2  TM=5.524E-01  e=2.195E+00  Homo sapiens
  6vfu-assembly1_A  TM=5.380E-01  e=2.647E+00  Homo sapiens

Organism: NCBI:txid3149228

Solvent-accessible surface area (backbone atoms only — not comparable to full-atom values): 5645 Å² total; per-residue (Å²): 133,87,79,89,84,88,83,78,86,83,80,70,92,61,100,64,86,60,62,59,54,66,43,88,82,48,64,70,91,64,39,44,77,42,56,79,49,48,60,96,77,72,31,72,96,44,73,92,49,44,40,63,24,43,66,72,57,48,53,45,70,74,33,84,61,36,47,73,50,81,45,75,45,82,95,72,43,66,43,40,41,34,43,75,63,129

Radius of gyration: 14.87 Å; Cα contacts (8 Å, |Δi|>4): 108; chains: 1; bounding box: 38×30×38 Å

Secondary structure (DSSP, 8-state):
-------------SS-----B-GGGS-GGG-EEEESS-GGGT----GGGEEEE-HHHHHHHS-TTEEEEEEE-GGG-EEEEEEE--